Protein AF-A0A171AI27-F1 (afdb_monomer_lite)

Structure (mmCIF, N/CA/C/O backbone):
data_AF-A0A171AI27-F1
#
_entry.id   AF-A0A171AI27-F1
#
loop_
_atom_site.group_PDB
_atom_site.id
_atom_site.type_symbol
_atom_site.label_atom_id
_atom_site.label_alt_id
_atom_site.label_comp_id
_atom_site.label_asym_id
_atom_site.label_entity_id
_atom_site.label_seq_id
_atom_site.pdbx_PDB_ins_code
_atom_site.Cartn_x
_atom_site.Cartn_y
_atom_site.Cartn_z
_atom_site.occupancy
_atom_site.B_iso_or_equiv
_atom_site.auth_seq_id
_atom_site.auth_comp_id
_atom_site.auth_asym_id
_atom_site.auth_atom_id
_atom_site.pdbx_PDB_model_num
ATOM 1 N N . MET A 1 1 ? -20.631 -0.401 -4.591 1.00 35.47 1 MET A N 1
ATOM 2 C CA . MET A 1 1 ? -20.765 0.915 -3.920 1.00 35.47 1 MET A CA 1
ATOM 3 C C . MET A 1 1 ? -19.434 1.637 -4.064 1.00 35.47 1 MET A C 1
ATOM 5 O O . MET A 1 1 ? -18.429 0.940 -3.999 1.00 35.47 1 MET A O 1
ATOM 9 N N . PRO A 1 2 ? -19.374 2.953 -4.326 1.00 39.50 2 PRO A N 1
ATOM 10 C CA . PRO A 1 2 ? -18.087 3.627 -4.457 1.00 39.50 2 PRO A CA 1
ATOM 11 C C . PRO A 1 2 ? -17.378 3.661 -3.096 1.00 39.50 2 PRO A C 1
ATOM 13 O O . PRO A 1 2 ? -17.982 4.031 -2.088 1.00 39.50 2 PRO A O 1
ATOM 16 N N . ASN A 1 3 ? -16.106 3.257 -3.080 1.00 46.19 3 ASN A N 1
ATOM 17 C CA . ASN A 1 3 ? -15.201 3.348 -1.935 1.00 46.19 3 ASN A CA 1
ATOM 18 C C . ASN A 1 3 ? -14.875 4.829 -1.642 1.00 46.19 3 ASN A C 1
ATOM 20 O O . ASN A 1 3 ? -13.774 5.298 -1.900 1.00 46.19 3 ASN A O 1
ATOM 24 N N . ASN A 1 4 ? -15.841 5.584 -1.108 1.00 48.69 4 ASN A N 1
ATOM 25 C CA . ASN A 1 4 ? -15.688 6.988 -0.688 1.00 48.69 4 ASN A CA 1
ATOM 26 C C . ASN A 1 4 ? -15.002 7.118 0.689 1.00 48.69 4 ASN A C 1
ATOM 28 O O . ASN A 1 4 ? -15.340 7.996 1.484 1.00 48.69 4 ASN A O 1
ATOM 32 N N . ILE A 1 5 ? -14.073 6.219 1.016 1.00 65.62 5 ILE A N 1
ATOM 33 C CA . ILE A 1 5 ? -13.316 6.256 2.271 1.00 65.62 5 ILE A CA 1
ATOM 34 C C . ILE A 1 5 ? -11.889 6.669 1.930 1.00 65.62 5 ILE A C 1
ATOM 36 O O . ILE A 1 5 ? -11.258 6.094 1.049 1.00 65.62 5 ILE A O 1
ATOM 40 N N . ASN A 1 6 ? -11.396 7.699 2.614 1.00 84.19 6 ASN A N 1
ATOM 41 C CA . ASN A 1 6 ? -10.082 8.269 2.359 1.00 84.19 6 ASN A CA 1
ATOM 42 C C . ASN A 1 6 ? -8.970 7.258 2.698 1.00 84.19 6 ASN A C 1
ATOM 44 O O . ASN A 1 6 ? -8.754 6.971 3.874 1.00 84.19 6 ASN A O 1
ATOM 48 N N . ILE A 1 7 ? -8.263 6.722 1.697 1.00 91.69 7 ILE A N 1
ATOM 49 C CA . ILE A 1 7 ? -7.140 5.788 1.906 1.00 91.69 7 ILE A CA 1
ATOM 50 C C . ILE A 1 7 ? -5.904 6.477 2.501 1.00 91.69 7 ILE A C 1
ATOM 52 O O . ILE A 1 7 ? -5.073 5.801 3.101 1.00 91.69 7 ILE A O 1
ATOM 56 N N . VAL A 1 8 ? -5.806 7.809 2.387 1.00 92.75 8 VAL A N 1
ATOM 57 C CA . VAL A 1 8 ? -4.672 8.611 2.871 1.00 92.75 8 VAL A CA 1
ATOM 58 C C . VAL A 1 8 ? -4.405 8.329 4.341 1.00 92.75 8 VAL A C 1
ATOM 60 O O . VAL A 1 8 ? -5.332 8.271 5.156 1.00 92.75 8 VAL A O 1
ATOM 63 N N . GLY A 1 9 ? -3.126 8.207 4.678 1.00 94.00 9 GLY A N 1
ATOM 64 C CA . GLY A 1 9 ? -2.648 7.943 6.024 1.00 94.00 9 GLY A CA 1
ATOM 65 C C . GLY A 1 9 ? -1.711 6.747 6.071 1.00 94.00 9 GLY A C 1
ATOM 66 O O . GLY A 1 9 ? -1.353 6.150 5.053 1.00 94.00 9 GLY A O 1
ATOM 67 N N . ARG A 1 10 ? -1.303 6.411 7.292 1.00 96.19 10 ARG A N 1
ATOM 68 C CA . ARG A 1 10 ? -0.394 5.304 7.561 1.00 96.19 10 ARG A CA 1
ATOM 69 C C . ARG A 1 10 ? -1.174 4.054 7.952 1.00 96.19 10 ARG A C 1
ATOM 71 O O . ARG A 1 10 ? -2.120 4.119 8.734 1.00 96.19 10 ARG A O 1
ATOM 78 N N . TRP A 1 11 ? -0.739 2.922 7.427 1.00 97.19 11 TRP A N 1
ATOM 79 C CA . TRP A 1 11 ? -1.339 1.609 7.592 1.00 97.19 11 TRP A CA 1
ATOM 80 C C . TRP A 1 11 ? -0.253 0.604 7.951 1.00 97.19 11 TRP A C 1
ATOM 82 O O . TRP A 1 11 ? 0.792 0.566 7.304 1.00 97.19 11 TRP A O 1
ATOM 92 N N . ILE A 1 12 ? -0.489 -0.201 8.981 1.00 97.19 12 ILE A N 1
ATOM 93 C CA . ILE A 1 12 ? 0.485 -1.160 9.512 1.00 97.19 12 ILE A CA 1
ATOM 94 C C . ILE A 1 12 ? -0.107 -2.559 9.400 1.00 97.19 12 ILE A C 1
ATOM 96 O O . ILE A 1 12 ? -1.233 -2.791 9.847 1.00 97.19 12 ILE A O 1
ATOM 100 N N . ALA A 1 13 ? 0.628 -3.481 8.784 1.00 97.06 13 ALA A N 1
ATOM 101 C CA . ALA A 1 13 ? 0.186 -4.857 8.641 1.00 97.06 13 ALA A CA 1
ATOM 102 C C . ALA A 1 13 ? 0.060 -5.530 10.013 1.00 97.06 13 ALA A C 1
ATOM 104 O O . ALA A 1 13 ? 0.877 -5.325 10.908 1.00 97.06 13 ALA A O 1
ATOM 105 N N . ARG A 1 14 ? -0.981 -6.346 10.177 1.00 95.12 14 ARG A N 1
ATOM 106 C CA . ARG A 1 14 ? -1.298 -6.987 11.463 1.00 95.12 14 ARG A CA 1
ATOM 107 C C . ARG A 1 14 ? -0.328 -8.099 11.844 1.00 95.12 14 ARG A C 1
ATOM 109 O O . ARG A 1 14 ? -0.020 -8.263 13.018 1.00 95.12 14 ARG A O 1
ATOM 116 N N . ASP A 1 15 ? 0.138 -8.840 10.843 1.00 92.19 15 ASP A N 1
ATOM 117 C CA . ASP A 1 15 ? 0.809 -10.128 11.046 1.00 92.19 15 ASP A CA 1
ATOM 118 C C . ASP A 1 15 ? 2.273 -10.112 10.576 1.00 92.19 15 ASP A C 1
ATOM 120 O O . ASP A 1 15 ? 2.931 -11.151 10.528 1.00 92.19 15 ASP A O 1
ATOM 124 N N . MET A 1 16 ? 2.789 -8.949 10.163 1.00 91.94 16 MET A N 1
ATOM 125 C CA . MET A 1 16 ? 4.166 -8.793 9.693 1.00 91.94 16 MET A CA 1
ATOM 126 C C . MET A 1 16 ? 4.640 -7.342 9.784 1.00 91.94 16 MET A C 1
ATOM 128 O O . MET A 1 16 ? 3.835 -6.414 9.799 1.00 91.94 16 MET A O 1
ATOM 132 N N . ALA A 1 17 ? 5.959 -7.149 9.777 1.00 93.00 17 ALA A N 1
ATOM 133 C CA . ALA A 1 17 ? 6.565 -5.835 9.608 1.00 93.00 17 ALA A CA 1
ATOM 134 C C . ALA A 1 17 ? 6.390 -5.365 8.154 1.00 93.00 17 ALA A C 1
ATOM 136 O O . ALA A 1 17 ? 7.242 -5.618 7.307 1.00 93.00 17 ALA A O 1
ATOM 137 N N . ASP A 1 18 ? 5.258 -4.727 7.871 1.00 96.12 18 ASP A N 1
ATOM 138 C CA . ASP A 1 18 ? 4.932 -4.111 6.584 1.00 96.12 18 ASP A CA 1
ATOM 139 C C . ASP A 1 18 ? 4.093 -2.854 6.847 1.00 96.12 18 ASP A C 1
ATOM 141 O O . ASP A 1 18 ? 3.164 -2.865 7.658 1.00 96.12 18 ASP A O 1
ATOM 145 N N . THR A 1 19 ? 4.475 -1.734 6.246 1.00 97.12 19 THR A N 1
ATOM 146 C CA . THR A 1 19 ? 3.827 -0.434 6.431 1.00 97.12 19 THR A CA 1
ATOM 147 C C . THR A 1 19 ? 3.592 0.219 5.082 1.00 97.12 19 THR A C 1
ATOM 149 O O . THR A 1 19 ? 4.507 0.302 4.263 1.00 97.12 19 THR A O 1
ATOM 152 N N . LEU A 1 20 ? 2.387 0.757 4.906 1.00 97.19 20 LEU A N 1
ATOM 153 C CA . LEU A 1 20 ? 2.018 1.611 3.785 1.00 97.19 20 LEU A CA 1
ATOM 154 C C . LEU A 1 20 ? 1.678 3.009 4.285 1.00 97.19 20 LEU A C 1
ATOM 156 O O . LEU A 1 20 ? 0.925 3.162 5.245 1.00 97.19 20 LEU A O 1
ATOM 160 N N . THR A 1 21 ? 2.210 4.035 3.632 1.00 96.56 21 THR A N 1
ATOM 161 C CA . THR A 1 21 ? 1.866 5.432 3.919 1.00 96.56 21 THR A CA 1
ATOM 162 C C . THR A 1 21 ? 1.389 6.098 2.641 1.00 96.56 21 THR A C 1
ATOM 164 O O . THR A 1 21 ? 2.193 6.381 1.759 1.00 96.56 21 THR A O 1
ATOM 167 N N . PHE A 1 22 ? 0.079 6.319 2.539 1.00 95.00 22 PHE 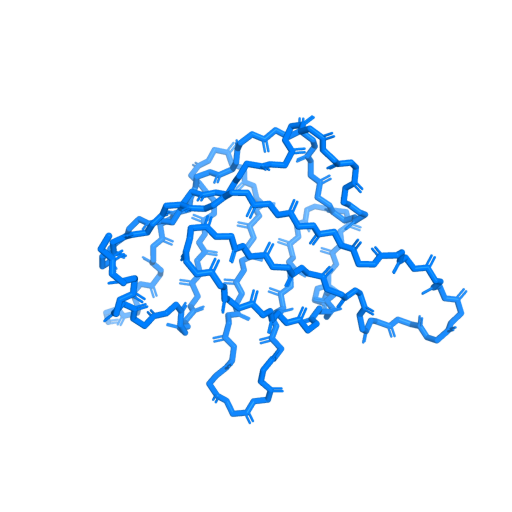A N 1
ATOM 168 C CA . PHE A 1 22 ? -0.547 6.994 1.404 1.00 95.00 22 PHE A CA 1
ATOM 169 C C . PHE A 1 22 ? -0.516 8.503 1.629 1.00 95.00 22 PHE A C 1
ATOM 171 O O . PHE A 1 22 ? -1.086 8.993 2.610 1.00 95.00 22 PHE A O 1
ATOM 178 N N . ASP A 1 23 ? 0.125 9.222 0.714 1.00 90.75 23 ASP A N 1
ATOM 179 C CA . ASP A 1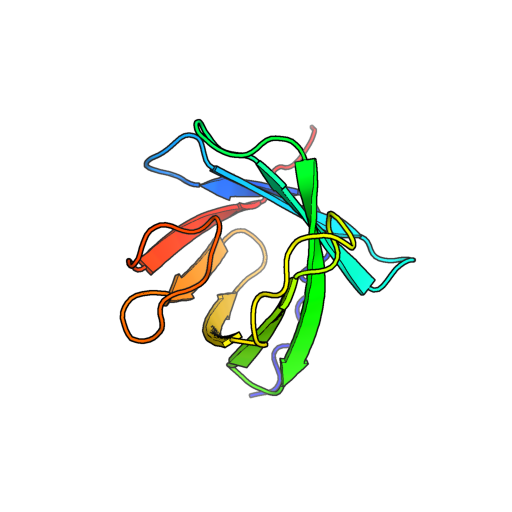 23 ? 0.232 10.678 0.726 1.00 90.75 23 ASP A CA 1
ATOM 180 C C . ASP A 1 23 ? -0.956 11.311 -0.026 1.00 90.75 23 ASP A C 1
ATOM 182 O O . ASP A 1 23 ? -1.330 10.881 -1.124 1.00 90.75 23 ASP A O 1
ATOM 186 N N . SER A 1 24 ? -1.573 12.330 0.582 1.00 81.38 24 SER A N 1
ATOM 187 C CA . SER A 1 24 ? -2.693 13.081 -0.002 1.00 81.38 24 SER A CA 1
ATOM 188 C C . SER A 1 24 ? -2.292 14.028 -1.124 1.00 81.38 24 SER A C 1
ATOM 190 O O . SER A 1 24 ? -3.146 14.407 -1.920 1.00 81.38 24 SER A O 1
ATOM 192 N N . ASN A 1 25 ? -1.036 14.462 -1.160 1.00 84.50 25 ASN A N 1
ATOM 193 C CA . ASN A 1 25 ? -0.594 15.577 -1.992 1.00 84.50 25 ASN A CA 1
ATOM 194 C C . ASN A 1 25 ? 0.084 15.105 -3.278 1.00 84.50 25 ASN A C 1
ATOM 196 O O . ASN A 1 25 ? 0.051 15.809 -4.283 1.00 84.50 25 ASN A O 1
ATOM 200 N N . THR A 1 26 ? 0.708 13.928 -3.243 1.00 87.12 26 THR A N 1
ATOM 201 C CA . THR A 1 26 ? 1.598 13.456 -4.314 1.00 87.12 26 THR A CA 1
ATOM 202 C C . THR A 1 26 ? 1.015 12.303 -5.128 1.00 87.12 26 THR A C 1
ATOM 204 O O . THR A 1 26 ? 1.513 12.017 -6.213 1.00 87.12 26 THR A O 1
ATOM 207 N N . GLY A 1 27 ? -0.029 11.624 -4.633 1.00 88.88 27 GLY A N 1
ATOM 208 C CA . GLY A 1 27 ? -0.518 10.384 -5.251 1.00 88.88 27 GLY A CA 1
ATOM 209 C C . GLY A 1 27 ? 0.472 9.218 -5.124 1.00 88.88 27 GLY A C 1
ATOM 210 O O . GLY A 1 27 ? 0.373 8.234 -5.859 1.00 88.88 27 GLY A O 1
ATOM 211 N N . VAL A 1 28 ? 1.426 9.333 -4.193 1.00 93.75 28 VAL A N 1
ATOM 212 C CA . VAL A 1 28 ? 2.428 8.313 -3.882 1.00 93.75 28 VAL A CA 1
ATOM 213 C C . VAL A 1 28 ? 2.013 7.538 -2.633 1.00 93.75 28 VAL A C 1
ATOM 215 O O . VAL A 1 28 ? 1.443 8.084 -1.684 1.00 93.75 28 VAL A O 1
ATOM 218 N N . VAL A 1 29 ? 2.305 6.243 -2.633 1.00 95.38 29 VAL A N 1
ATOM 219 C CA . VAL A 1 29 ? 2.319 5.396 -1.448 1.00 95.38 29 VAL A CA 1
ATOM 220 C C . VAL A 1 29 ? 3.750 4.945 -1.182 1.00 95.38 29 VAL A C 1
ATOM 222 O O . VAL A 1 29 ? 4.428 4.409 -2.059 1.00 95.38 29 VAL A O 1
ATOM 225 N N . TYR A 1 30 ? 4.198 5.177 0.046 1.00 95.38 30 TYR A N 1
ATOM 226 C CA . TYR A 1 30 ? 5.483 4.702 0.539 1.00 95.38 30 TYR A CA 1
ATOM 227 C C . TYR A 1 30 ? 5.303 3.332 1.174 1.00 95.38 30 TYR A C 1
ATOM 229 O O . TYR A 1 30 ? 4.428 3.151 2.028 1.00 95.38 30 TYR A O 1
ATOM 237 N N . HIS A 1 31 ? 6.146 2.384 0.788 1.00 95.50 31 HIS A N 1
ATOM 238 C CA . HIS A 1 31 ? 6.147 1.022 1.297 1.00 95.50 31 HIS A CA 1
ATOM 239 C C . HIS A 1 31 ? 7.432 0.729 2.059 1.00 95.50 31 HIS A C 1
ATOM 241 O O . HIS A 1 31 ? 8.530 1.124 1.669 1.00 95.50 31 HIS A O 1
ATOM 247 N N . SER A 1 32 ? 7.303 0.059 3.196 1.00 94.81 32 SER A N 1
ATOM 248 C CA . SER A 1 32 ? 8.445 -0.401 3.982 1.00 94.81 32 SER A CA 1
ATOM 249 C C . SER A 1 32 ? 8.141 -1.746 4.613 1.00 94.81 32 SER A C 1
ATOM 251 O O . SER A 1 32 ? 7.098 -1.913 5.245 1.00 94.81 32 SER A O 1
ATOM 253 N N . ASN A 1 33 ? 9.074 -2.681 4.492 1.00 92.31 33 ASN A N 1
ATOM 254 C CA . ASN A 1 33 ? 9.060 -3.962 5.186 1.00 92.31 33 ASN A CA 1
ATOM 255 C C . ASN A 1 33 ? 10.499 -4.382 5.544 1.00 92.31 33 ASN A C 1
ATOM 257 O O . ASN A 1 33 ? 11.407 -3.553 5.578 1.00 92.31 33 ASN A O 1
ATOM 261 N N . ALA A 1 34 ? 10.714 -5.658 5.865 1.00 87.81 34 ALA A N 1
ATOM 262 C CA . ALA A 1 34 ? 12.036 -6.168 6.233 1.00 87.81 34 ALA A CA 1
ATOM 263 C C . ALA A 1 34 ? 13.062 -6.168 5.079 1.00 87.81 34 ALA A C 1
ATOM 265 O O . ALA A 1 34 ? 14.259 -6.226 5.342 1.00 87.81 34 ALA A O 1
ATOM 266 N N . SER A 1 35 ? 12.611 -6.143 3.823 1.00 84.12 35 SER A N 1
ATOM 267 C CA . SER A 1 35 ? 13.460 -6.242 2.627 1.00 84.12 35 SER A CA 1
ATOM 268 C C . SER A 1 35 ? 13.529 -4.947 1.826 1.00 84.12 35 SER A C 1
ATOM 270 O O . SER A 1 35 ? 14.495 -4.746 1.097 1.00 84.12 35 SER A O 1
ATOM 272 N N . VAL A 1 36 ? 12.522 -4.083 1.952 1.00 83.69 36 VAL A N 1
ATOM 273 C CA . VAL A 1 36 ? 12.466 -2.789 1.272 1.00 83.69 36 VAL A CA 1
ATOM 274 C C . VAL A 1 36 ? 12.260 -1.653 2.264 1.00 83.69 36 VAL A C 1
ATOM 276 O O . VAL A 1 36 ? 11.499 -1.772 3.229 1.00 83.69 36 VAL A O 1
ATOM 279 N N . HIS A 1 37 ? 12.936 -0.533 2.031 1.00 86.62 37 HIS A N 1
ATOM 280 C CA . HIS A 1 37 ? 12.903 0.621 2.922 1.00 86.62 37 HIS A CA 1
ATOM 281 C C . HIS A 1 37 ? 12.498 1.868 2.149 1.00 86.62 37 HIS A C 1
ATOM 283 O O . HIS A 1 37 ? 13.262 2.381 1.340 1.00 86.62 37 HIS A O 1
ATOM 289 N N . ASN A 1 38 ? 11.307 2.373 2.464 1.00 88.31 38 ASN A N 1
ATOM 290 C CA . ASN A 1 38 ? 10.754 3.605 1.912 1.00 88.31 38 ASN A CA 1
ATOM 291 C C . ASN A 1 38 ? 10.663 3.632 0.373 1.00 88.31 38 ASN A C 1
ATOM 293 O O . ASN A 1 38 ? 10.882 4.672 -0.250 1.00 88.31 38 ASN A O 1
ATOM 297 N N . GLU A 1 39 ? 10.326 2.491 -0.229 1.00 91.94 39 GLU A N 1
ATOM 298 C CA . GLU A 1 39 ? 10.093 2.386 -1.669 1.00 91.94 39 GLU A CA 1
ATOM 299 C C . GLU A 1 39 ? 8.827 3.140 -2.064 1.00 91.94 39 GLU A C 1
ATOM 301 O O . GLU A 1 39 ? 7.845 3.171 -1.317 1.00 91.94 39 GLU A O 1
ATOM 306 N N . GLN A 1 40 ? 8.846 3.743 -3.248 1.00 94.06 40 GLN A N 1
ATOM 307 C CA . GLN A 1 40 ? 7.773 4.608 -3.722 1.00 94.06 40 GLN A CA 1
ATOM 308 C C . GLN A 1 40 ? 6.973 3.924 -4.819 1.00 94.06 40 GLN A C 1
ATOM 310 O O . GLN A 1 40 ? 7.529 3.355 -5.758 1.00 94.06 40 GLN A O 1
ATOM 315 N N . TYR A 1 41 ? 5.653 4.040 -4.726 1.00 94.69 41 TYR A N 1
ATOM 316 C CA . TYR A 1 41 ? 4.735 3.623 -5.773 1.00 94.69 41 TYR A CA 1
ATOM 317 C C . TYR A 1 41 ? 3.739 4.745 -6.028 1.00 94.69 41 TYR A C 1
ATOM 319 O O . TYR A 1 41 ? 3.226 5.345 -5.087 1.00 94.69 41 TYR A O 1
ATOM 327 N N . GLN A 1 42 ? 3.399 5.004 -7.283 1.00 94.81 42 GLN A N 1
ATOM 328 C CA . GLN A 1 42 ? 2.163 5.720 -7.583 1.00 94.81 42 GLN A CA 1
ATOM 329 C C . GLN A 1 42 ? 0.985 4.767 -7.392 1.00 94.81 42 GLN A C 1
ATOM 331 O O . GLN A 1 42 ? 1.098 3.570 -7.679 1.00 94.81 42 GLN A O 1
ATOM 336 N N . TYR A 1 43 ? -0.153 5.292 -6.938 1.00 94.12 43 TYR A N 1
ATOM 337 C CA . TYR A 1 43 ? -1.368 4.496 -6.791 1.00 94.12 43 TYR A CA 1
ATOM 338 C C . TYR A 1 43 ? -2.556 5.094 -7.542 1.00 94.12 43 TYR A C 1
ATOM 340 O O . TYR A 1 43 ? -2.721 6.309 -7.643 1.00 94.12 43 TYR A O 1
ATOM 348 N N . GLN A 1 44 ? -3.417 4.218 -8.054 1.00 93.81 44 GLN A N 1
ATOM 349 C CA . GLN A 1 44 ? -4.696 4.595 -8.654 1.00 93.81 44 GLN A CA 1
ATOM 350 C C . 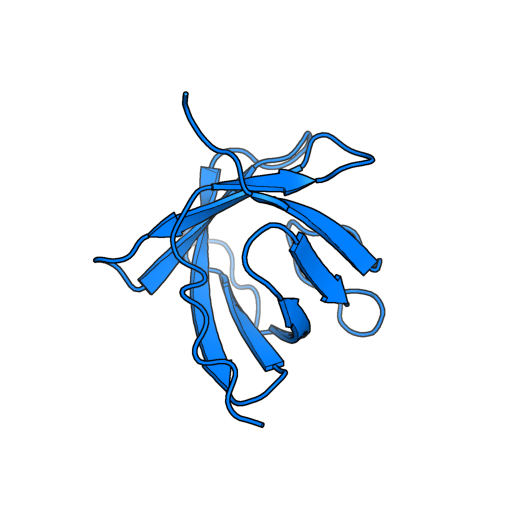GLN A 1 44 ? -5.802 3.711 -8.090 1.00 93.81 44 GLN A C 1
ATOM 352 O O . GLN A 1 44 ? -5.687 2.485 -8.096 1.00 93.81 44 GLN A O 1
ATOM 357 N N . LEU A 1 45 ? -6.884 4.332 -7.622 1.00 92.31 45 LEU A N 1
ATOM 358 C CA . LEU A 1 45 ? -8.059 3.629 -7.112 1.00 92.31 45 LEU A CA 1
ATOM 359 C C . LEU A 1 45 ? -9.168 3.631 -8.163 1.00 92.31 45 LEU A C 1
ATOM 361 O O . LEU A 1 45 ? -9.541 4.683 -8.684 1.00 92.31 45 LEU A O 1
ATOM 365 N N . LYS A 1 46 ? -9.732 2.456 -8.445 1.00 92.81 46 LYS A N 1
ATOM 366 C CA . LYS A 1 46 ? -10.879 2.299 -9.342 1.00 92.81 46 LYS A CA 1
ATOM 367 C C . LYS A 1 46 ? -11.804 1.209 -8.812 1.00 92.81 46 LYS A C 1
ATOM 369 O O . LYS A 1 46 ? -11.514 0.026 -8.938 1.00 92.81 46 LYS A O 1
ATOM 374 N N . GLY A 1 47 ? -12.941 1.612 -8.245 1.00 91.19 47 GLY A N 1
ATOM 375 C CA . GLY A 1 47 ? -13.889 0.672 -7.645 1.00 91.19 47 GLY A CA 1
ATOM 376 C C . GLY A 1 47 ? -13.275 -0.051 -6.445 1.00 91.19 47 GLY A C 1
ATOM 377 O O . GLY A 1 47 ?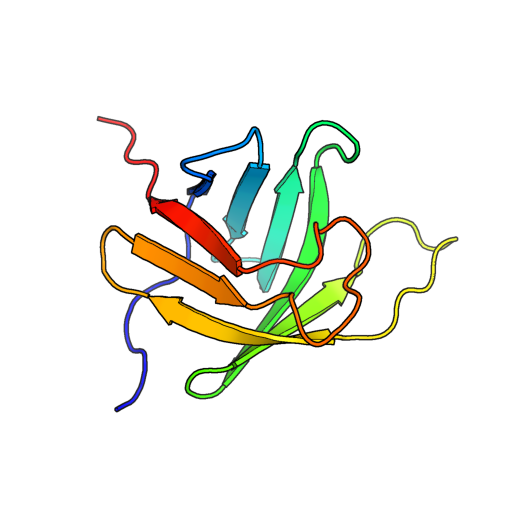 -12.892 0.591 -5.472 1.00 91.1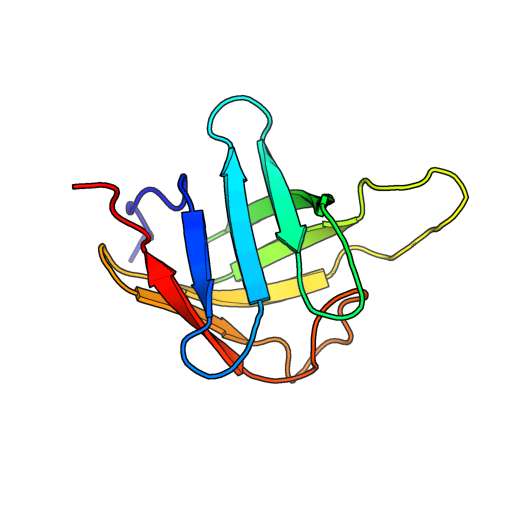9 47 GLY A O 1
ATOM 378 N N . ASP A 1 48 ? -13.193 -1.374 -6.531 1.00 94.06 48 ASP A N 1
ATOM 379 C CA . ASP A 1 48 ? -12.569 -2.284 -5.563 1.00 94.06 48 ASP A CA 1
ATOM 380 C C . ASP A 1 48 ? -11.128 -2.658 -5.938 1.00 94.06 48 ASP A C 1
ATOM 382 O O . ASP A 1 48 ? -10.562 -3.591 -5.378 1.00 94.06 48 ASP A O 1
ATOM 386 N N . SER A 1 49 ? -10.529 -1.944 -6.892 1.00 94.81 49 SER A N 1
ATOM 387 C CA . SER A 1 49 ? -9.185 -2.219 -7.384 1.00 94.81 49 SER A CA 1
ATOM 388 C C . SER A 1 49 ? -8.221 -1.075 -7.076 1.00 94.81 49 SER A C 1
ATOM 390 O O . SER A 1 49 ? -8.543 0.101 -7.278 1.00 94.81 49 SER A O 1
ATOM 392 N N . ILE A 1 50 ? -7.020 -1.429 -6.626 1.00 95.81 50 ILE A N 1
ATOM 393 C CA . ILE A 1 50 ? -5.871 -0.538 -6.476 1.00 95.81 50 ILE A CA 1
ATOM 394 C C . ILE A 1 50 ? -4.799 -0.959 -7.475 1.00 95.81 50 ILE A C 1
ATOM 396 O O . ILE A 1 50 ? -4.409 -2.122 -7.531 1.00 95.81 50 ILE A O 1
ATOM 400 N N . THR A 1 51 ? -4.331 -0.015 -8.283 1.00 96.69 51 THR A N 1
ATOM 401 C CA . THR A 1 51 ? -3.170 -0.217 -9.153 1.00 96.69 51 THR A CA 1
ATOM 402 C C . THR A 1 51 ? -1.957 0.427 -8.510 1.00 96.69 51 THR A C 1
ATOM 404 O O . THR A 1 51 ? -2.043 1.587 -8.114 1.00 96.69 51 THR A O 1
ATOM 407 N N . LEU A 1 52 ? -0.858 -0.317 -8.416 1.00 96.25 52 LEU A N 1
ATOM 408 C CA . LEU A 1 52 ? 0.438 0.150 -7.936 1.00 96.25 52 LEU A CA 1
ATOM 409 C C . LEU A 1 52 ? 1.418 0.187 -9.104 1.00 96.25 52 LEU A C 1
ATOM 411 O O . LEU A 1 52 ? 1.540 -0.780 -9.858 1.00 96.25 52 LEU A O 1
ATOM 415 N N . ILE A 1 53 ? 2.106 1.312 -9.243 1.00 94.94 53 ILE A N 1
ATOM 416 C CA . ILE A 1 53 ? 3.116 1.545 -10.272 1.00 94.94 53 ILE A CA 1
ATOM 417 C C . ILE A 1 53 ? 4.400 1.878 -9.534 1.00 94.94 53 ILE A C 1
ATOM 419 O O . ILE A 1 53 ? 4.441 2.884 -8.828 1.00 94.94 53 ILE A O 1
ATOM 423 N N . TYR A 1 54 ? 5.422 1.034 -9.661 1.00 92.94 54 TYR A N 1
ATOM 424 C CA . TYR A 1 54 ? 6.707 1.302 -9.026 1.00 92.94 54 TYR A CA 1
ATOM 425 C C . TYR A 1 54 ? 7.271 2.633 -9.533 1.00 92.94 54 TYR A C 1
ATOM 427 O O . TYR A 1 54 ? 7.323 2.877 -10.737 1.00 92.94 54 TYR A O 1
ATOM 435 N N . ALA A 1 55 ? 7.645 3.498 -8.595 1.00 89.31 55 ALA A N 1
ATOM 436 C CA . ALA A 1 55 ? 8.160 4.842 -8.836 1.00 89.31 55 ALA A CA 1
ATOM 437 C C . ALA A 1 55 ? 9.462 5.086 -8.050 1.00 89.31 55 ALA A C 1
ATOM 439 O O . ALA A 1 55 ? 9.777 6.224 -7.712 1.00 89.31 55 ALA A O 1
ATOM 440 N N . GLY A 1 56 ? 10.172 4.008 -7.698 1.00 80.69 56 GLY A N 1
ATOM 441 C CA . GLY A 1 56 ? 11.472 4.073 -7.040 1.00 80.69 56 GLY A CA 1
ATOM 442 C C . GLY A 1 56 ? 12.608 4.307 -8.038 1.00 80.69 56 GLY A C 1
ATOM 443 O O . GLY A 1 56 ? 12.525 5.201 -8.876 1.00 80.69 56 GLY A O 1
ATOM 444 N N . SER A 1 57 ? 13.694 3.540 -7.927 1.00 77.81 57 SER A N 1
ATOM 445 C CA . SER A 1 57 ? 14.913 3.776 -8.718 1.00 77.81 57 SER A CA 1
ATOM 446 C C . SER A 1 57 ? 14.670 3.697 -10.231 1.00 77.81 57 SER A C 1
ATOM 448 O O . SER A 1 57 ? 14.063 2.739 -10.710 1.00 77.81 57 SER A O 1
ATOM 450 N N . GLU A 1 58 ? 15.219 4.657 -10.985 1.00 68.94 58 GLU A N 1
ATOM 451 C CA . GLU A 1 58 ? 15.146 4.697 -12.456 1.00 68.94 58 GLU A CA 1
ATOM 452 C C . GLU A 1 58 ? 15.801 3.471 -13.122 1.00 68.94 58 GLU A C 1
ATOM 454 O O . GLU A 1 58 ? 15.427 3.097 -14.233 1.00 68.94 58 GLU A O 1
ATOM 459 N N . ASP A 1 59 ? 16.719 2.794 -12.423 1.00 73.94 59 ASP A N 1
ATOM 460 C CA . ASP A 1 59 ? 17.408 1.591 -12.911 1.00 73.94 59 ASP A CA 1
ATOM 461 C C . ASP A 1 59 ? 16.572 0.302 -12.777 1.00 73.94 59 ASP A C 1
ATOM 463 O O . ASP A 1 59 ? 17.023 -0.779 -13.169 1.00 73.94 59 ASP A O 1
ATOM 467 N N . TYR A 1 60 ? 15.361 0.380 -12.212 1.00 78.62 60 TYR A N 1
ATOM 468 C CA . TYR A 1 60 ? 14.497 -0.776 -11.982 1.00 78.62 60 TYR A CA 1
ATOM 469 C C . TYR A 1 60 ? 13.101 -0.568 -12.570 1.00 78.62 60 TYR A C 1
ATOM 471 O O . TYR A 1 60 ? 12.283 0.200 -12.066 1.00 78.62 60 TYR A O 1
ATOM 479 N N . TYR A 1 61 ? 12.802 -1.317 -13.632 1.00 80.69 61 TYR A N 1
ATOM 480 C CA . TYR A 1 61 ? 11.467 -1.354 -14.213 1.00 80.69 61 TYR A CA 1
ATOM 481 C C . TYR A 1 61 ? 10.640 -2.484 -13.593 1.00 80.69 61 TYR A C 1
ATOM 483 O O . TYR A 1 61 ? 10.961 -3.660 -13.768 1.00 80.69 61 TYR A O 1
ATOM 491 N N . SER A 1 62 ? 9.534 -2.126 -12.940 1.00 87.00 62 SER A N 1
ATOM 492 C CA . SER A 1 62 ? 8.489 -3.066 -12.530 1.00 87.00 62 SER A CA 1
ATOM 493 C C . SER A 1 62 ? 7.165 -2.658 -13.186 1.00 87.00 62 SER A C 1
ATOM 495 O O . SER A 1 62 ? 6.764 -1.493 -13.073 1.00 87.00 62 SER A O 1
ATOM 497 N N . PRO A 1 63 ? 6.490 -3.563 -13.919 1.00 91.06 63 PRO A N 1
ATOM 498 C CA . PRO A 1 63 ? 5.238 -3.237 -14.584 1.00 91.06 63 PRO A CA 1
ATOM 499 C C . PRO A 1 63 ? 4.141 -2.900 -13.557 1.00 91.06 63 PRO A C 1
ATOM 501 O O . PRO A 1 63 ? 4.122 -3.475 -12.467 1.00 91.06 63 PRO A O 1
ATOM 504 N N . PRO A 1 64 ? 3.181 -2.020 -13.902 1.00 95.44 64 PRO A N 1
ATOM 505 C CA . PRO A 1 64 ? 2.006 -1.778 -13.075 1.00 95.44 64 PRO A CA 1
ATOM 506 C C . PRO A 1 64 ? 1.281 -3.073 -12.709 1.00 95.44 64 PRO A C 1
ATOM 508 O O . PRO A 1 64 ? 1.064 -3.935 -13.563 1.00 95.44 64 PRO A O 1
ATOM 511 N N . THR A 1 65 ? 0.841 -3.181 -11.460 1.00 97.25 65 THR A N 1
ATOM 512 C CA . THR A 1 65 ? 0.044 -4.321 -10.991 1.00 97.25 65 THR A CA 1
ATOM 513 C C . THR A 1 65 ? -1.254 -3.842 -10.363 1.00 97.25 65 THR A C 1
ATOM 515 O O . THR A 1 65 ? -1.281 -2.826 -9.672 1.00 97.25 65 THR A O 1
ATOM 518 N N . THR A 1 66 ? -2.344 -4.567 -10.610 1.00 97.38 66 THR A N 1
ATOM 519 C CA . THR A 1 66 ? -3.676 -4.240 -10.091 1.00 97.38 66 THR A CA 1
ATOM 520 C C . THR A 1 66 ? -4.135 -5.333 -9.139 1.00 97.38 66 THR A C 1
ATOM 522 O O . THR A 1 66 ? -4.064 -6.519 -9.467 1.00 97.38 66 THR A O 1
ATOM 525 N N . HIS A 1 67 ? -4.630 -4.916 -7.977 1.00 97.50 67 HIS A N 1
ATOM 526 C CA . HIS A 1 67 ? -5.016 -5.781 -6.868 1.00 97.50 67 HIS A CA 1
ATOM 527 C C . HIS A 1 67 ? -6.412 -5.422 -6.391 1.00 97.50 67 HIS A C 1
ATOM 529 O O . HIS A 1 67 ? -6.785 -4.248 -6.373 1.00 97.50 67 HIS A O 1
ATOM 535 N N . LEU A 1 68 ? -7.172 -6.427 -5.965 1.00 97.38 68 LEU A N 1
ATOM 536 C CA . LEU A 1 68 ? -8.420 -6.175 -5.259 1.00 97.38 68 LEU A CA 1
ATOM 537 C C . LEU A 1 68 ? -8.103 -5.645 -3.864 1.00 97.38 68 LEU A C 1
ATOM 539 O O . LEU A 1 68 ? -7.182 -6.128 -3.199 1.00 97.38 68 LEU A O 1
ATOM 543 N N . TYR A 1 69 ? -8.881 -4.672 -3.412 1.00 95.94 69 TYR A N 1
ATOM 544 C CA . TYR A 1 69 ? -8.788 -4.162 -2.059 1.00 95.94 69 TYR A CA 1
ATOM 545 C C . TYR A 1 69 ? -10.164 -3.957 -1.435 1.00 95.94 69 TYR A C 1
ATOM 547 O O . TYR A 1 69 ? -11.159 -3.640 -2.088 1.00 95.94 69 TYR A O 1
ATOM 555 N N . TYR A 1 70 ? -10.194 -4.105 -0.119 1.00 94.81 70 TYR A N 1
ATOM 556 C CA . TYR A 1 70 ? -11.318 -3.738 0.723 1.00 94.81 70 TYR A CA 1
ATOM 557 C C . TYR A 1 70 ? -10.822 -2.767 1.783 1.00 94.81 70 TYR A C 1
ATOM 559 O O . TYR A 1 70 ? -9.767 -2.983 2.381 1.00 94.81 70 TYR A O 1
ATOM 567 N N . MET A 1 71 ? -11.585 -1.710 2.051 1.00 93.69 71 MET A N 1
ATOM 568 C CA . MET A 1 71 ? -11.249 -0.788 3.126 1.00 93.69 71 MET A CA 1
ATOM 569 C C . MET A 1 71 ? -12.472 -0.291 3.884 1.00 93.69 71 MET A C 1
ATOM 571 O O . MET A 1 71 ? -13.560 -0.123 3.333 1.00 93.69 71 MET A O 1
ATOM 575 N N . ASN A 1 72 ? -12.250 0.018 5.154 1.00 91.31 72 ASN A N 1
ATOM 576 C CA . ASN A 1 72 ? -13.123 0.851 5.962 1.00 91.31 72 ASN A CA 1
ATOM 577 C C . ASN A 1 72 ? -12.272 1.875 6.744 1.00 91.31 72 ASN A C 1
ATOM 579 O O . ASN A 1 72 ? -11.121 2.128 6.391 1.00 91.31 72 ASN A O 1
ATOM 583 N N . LYS A 1 73 ? -12.839 2.525 7.768 1.00 87.88 73 LYS A N 1
ATOM 584 C CA . LYS A 1 73 ? -12.131 3.569 8.532 1.00 87.88 73 LYS A CA 1
ATOM 585 C C . LYS A 1 73 ? -10.862 3.062 9.227 1.00 87.88 73 LYS A C 1
ATOM 587 O O . LYS A 1 73 ? -9.914 3.826 9.364 1.00 87.88 73 LYS A O 1
ATOM 592 N N . GLU A 1 74 ? -10.844 1.803 9.649 1.00 91.88 74 GLU A N 1
ATOM 593 C CA . GLU A 1 74 ? -9.783 1.233 10.491 1.00 91.88 74 GLU A CA 1
ATOM 594 C C . GLU A 1 74 ? -9.000 0.121 9.794 1.00 91.88 74 GLU A C 1
ATOM 596 O O . GLU A 1 74 ? -7.848 -0.123 10.141 1.00 91.88 74 GLU A O 1
ATOM 601 N N . TYR A 1 75 ? -9.604 -0.530 8.800 1.00 94.75 75 TYR A N 1
ATOM 602 C CA . TYR A 1 75 ? -9.063 -1.715 8.148 1.00 94.75 75 TYR A CA 1
ATOM 603 C C . TYR A 1 75 ? -8.829 -1.471 6.660 1.00 94.75 75 TYR A C 1
ATOM 605 O O . TYR A 1 75 ? -9.677 -0.896 5.977 1.00 94.75 75 TYR A O 1
ATOM 613 N N . LEU A 1 76 ? -7.704 -1.974 6.161 1.00 96.62 76 LEU A N 1
ATOM 614 C CA . LEU A 1 76 ? -7.372 -2.065 4.741 1.00 96.62 76 LEU A CA 1
ATOM 615 C C . LEU A 1 76 ? -6.885 -3.486 4.459 1.00 96.62 76 LEU A C 1
ATOM 617 O O . LEU A 1 76 ? -6.020 -3.997 5.161 1.00 96.62 76 LEU A O 1
ATOM 621 N N . SER A 1 77 ? -7.434 -4.134 3.444 1.00 97.44 77 SER A N 1
ATOM 622 C CA . SER A 1 77 ? -7.004 -5.448 2.971 1.00 97.44 77 SER A CA 1
ATOM 623 C C . SER A 1 77 ? -6.698 -5.345 1.486 1.00 97.44 77 SER A C 1
ATOM 625 O O . SER A 1 77 ? -7.519 -4.803 0.748 1.00 97.44 77 SER A O 1
ATOM 627 N N . ILE A 1 78 ? -5.531 -5.827 1.058 1.00 97.56 78 ILE A N 1
ATOM 628 C CA . ILE A 1 78 ? -5.118 -5.850 -0.352 1.00 97.56 78 ILE A CA 1
ATOM 629 C C . ILE A 1 78 ? -4.725 -7.284 -0.714 1.00 97.56 78 ILE A C 1
ATOM 631 O O . ILE A 1 78 ? -3.963 -7.926 0.018 1.00 97.56 78 ILE A O 1
ATOM 635 N N . ASP A 1 79 ? -5.261 -7.798 -1.821 1.00 97.94 79 ASP A N 1
ATOM 636 C CA . ASP A 1 79 ? -4.995 -9.153 -2.306 1.00 97.94 79 ASP A CA 1
ATOM 637 C C . ASP A 1 79 ? -3.894 -9.179 -3.372 1.00 97.94 79 ASP A C 1
ATOM 639 O O . ASP A 1 79 ? -4.156 -8.950 -4.552 1.00 97.94 79 ASP A O 1
ATOM 643 N N . PHE A 1 80 ? -2.674 -9.531 -2.955 1.00 96.69 80 PHE A N 1
ATOM 644 C CA . PHE A 1 80 ? -1.523 -9.712 -3.843 1.00 96.69 80 PHE A CA 1
ATOM 645 C C . PHE A 1 80 ? -1.338 -11.164 -4.318 1.00 96.69 80 PHE A C 1
ATOM 647 O O . PHE A 1 80 ? -0.308 -11.485 -4.904 1.00 96.69 80 PHE A O 1
ATOM 654 N N . LYS A 1 81 ? -2.265 -12.099 -4.052 1.00 96.50 81 LYS A N 1
ATOM 655 C CA . LYS A 1 81 ? -2.045 -13.536 -4.341 1.00 96.50 81 LYS A CA 1
ATOM 656 C C . LYS A 1 81 ? -1.909 -13.843 -5.830 1.00 96.50 81 LYS A C 1
ATOM 658 O O . LYS A 1 81 ? -1.165 -14.750 -6.203 1.00 96.50 81 LYS A O 1
ATOM 663 N N . ASN A 1 82 ? -2.662 -13.129 -6.663 1.00 91.69 82 ASN A N 1
ATOM 664 C CA . ASN A 1 82 ? -2.848 -13.487 -8.071 1.00 91.69 82 ASN A CA 1
ATOM 665 C C . ASN A 1 82 ? -1.829 -12.830 -9.007 1.00 91.69 82 ASN A C 1
ATOM 667 O O . ASN A 1 82 ? -1.650 -13.294 -10.130 1.00 91.69 82 ASN A O 1
ATOM 671 N N . THR A 1 83 ? -1.145 -11.783 -8.544 1.00 91.75 83 THR A N 1
ATOM 672 C CA . THR A 1 83 ? -0.213 -10.999 -9.354 1.00 91.75 83 THR A CA 1
ATOM 673 C C . THR A 1 83 ? 1.053 -10.755 -8.550 1.00 91.75 83 THR A C 1
ATOM 675 O O . THR A 1 83 ? 0.994 -10.203 -7.453 1.00 91.75 83 THR A O 1
ATOM 678 N N . LYS A 1 84 ? 2.213 -11.130 -9.099 1.00 91.75 84 LYS A N 1
ATOM 679 C CA . LYS A 1 84 ? 3.502 -10.788 -8.493 1.00 91.75 84 LYS A CA 1
ATOM 680 C C . LYS A 1 84 ? 3.670 -9.265 -8.516 1.00 91.75 84 LYS A C 1
ATOM 682 O O . LYS A 1 84 ? 3.769 -8.686 -9.591 1.00 91.75 84 LYS A O 1
ATOM 687 N N . CYS A 1 85 ? 3.705 -8.646 -7.341 1.00 92.69 85 CYS A N 1
ATOM 688 C CA . CYS A 1 85 ? 3.985 -7.226 -7.156 1.00 92.69 85 CYS A CA 1
ATOM 689 C C . CYS A 1 85 ? 5.339 -7.104 -6.462 1.00 92.69 85 CYS A C 1
ATOM 691 O O . CYS A 1 85 ? 5.486 -7.566 -5.329 1.00 92.69 85 CYS A O 1
ATOM 693 N N . ASP A 1 86 ? 6.335 -6.538 -7.144 1.00 89.81 86 ASP A N 1
ATOM 694 C CA . ASP A 1 86 ? 7.677 -6.415 -6.575 1.00 89.81 86 ASP A CA 1
ATOM 695 C C . ASP A 1 86 ? 7.637 -5.569 -5.294 1.00 89.81 86 ASP A C 1
ATOM 697 O O . ASP A 1 86 ? 6.816 -4.667 -5.159 1.00 89.81 86 ASP A O 1
ATOM 701 N N . GLY A 1 87 ? 8.457 -5.942 -4.310 1.00 89.50 87 GLY A N 1
ATOM 702 C CA . GLY A 1 87 ? 8.414 -5.391 -2.952 1.00 89.50 87 GLY A CA 1
ATOM 703 C C . GLY A 1 87 ? 7.381 -6.046 -2.026 1.00 89.50 87 GLY A C 1
ATOM 704 O O . GLY A 1 87 ? 7.606 -6.079 -0.816 1.00 89.50 87 GLY A O 1
ATOM 705 N N . PHE A 1 88 ? 6.310 -6.650 -2.552 1.00 93.31 88 PHE A N 1
ATOM 706 C CA . PHE A 1 88 ? 5.214 -7.218 -1.759 1.00 93.31 88 PHE A CA 1
ATOM 707 C C . PHE A 1 88 ? 5.262 -8.746 -1.670 1.00 93.31 88 PHE A C 1
ATOM 709 O O . PHE A 1 88 ? 5.629 -9.459 -2.603 1.00 93.31 88 PHE A O 1
ATOM 716 N N . SER A 1 89 ? 4.827 -9.280 -0.527 1.00 93.12 89 SER A N 1
ATOM 717 C CA . SER A 1 89 ? 4.584 -10.720 -0.392 1.00 93.12 89 SER A CA 1
ATOM 718 C C . SER A 1 89 ? 3.341 -11.125 -1.187 1.00 93.12 89 SER A C 1
ATOM 720 O O . SER A 1 89 ? 2.294 -10.503 -1.032 1.00 93.12 89 SER A O 1
ATOM 722 N N . GLN A 1 90 ? 3.420 -12.213 -1.958 1.00 95.12 90 GLN A N 1
ATOM 723 C CA . GLN A 1 90 ? 2.312 -12.735 -2.772 1.00 95.12 90 GLN A CA 1
ATOM 724 C C . GLN A 1 90 ? 1.227 -13.414 -1.908 1.00 95.12 90 GLN A C 1
ATOM 726 O O . GLN A 1 90 ? 1.090 -14.637 -1.867 1.00 95.12 90 GLN A O 1
ATOM 731 N N . LYS A 1 91 ? 0.479 -12.611 -1.148 1.00 95.94 91 LYS A N 1
ATOM 732 C CA . LYS A 1 91 ? -0.585 -13.027 -0.224 1.00 95.94 91 LYS A CA 1
ATOM 733 C C . LYS A 1 91 ? -1.602 -11.899 -0.032 1.00 95.94 91 LYS A C 1
ATOM 735 O O . LYS A 1 91 ? -1.382 -10.777 -0.469 1.00 95.94 91 LYS A O 1
ATOM 740 N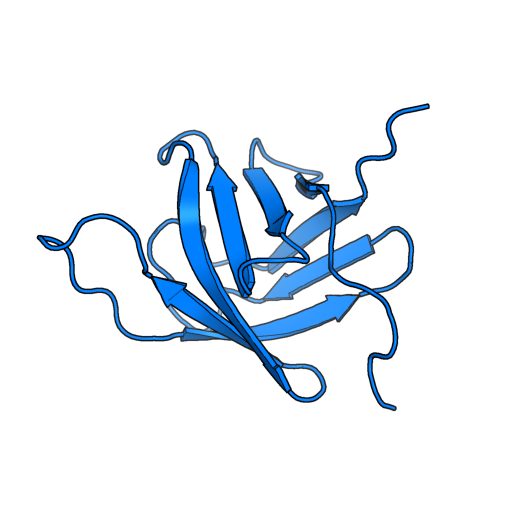 N . VAL A 1 92 ? -2.698 -12.172 0.674 1.00 97.25 92 VAL A N 1
ATOM 741 C CA . VAL A 1 92 ? -3.539 -11.083 1.197 1.00 97.25 92 VAL A CA 1
ATOM 742 C C . VAL A 1 92 ? -2.828 -10.471 2.394 1.00 97.25 92 VAL A C 1
ATOM 744 O O . VAL A 1 92 ? -2.433 -11.203 3.306 1.00 97.25 92 VAL A O 1
ATOM 747 N N . ILE A 1 93 ? -2.679 -9.150 2.397 1.00 97.38 93 ILE A N 1
ATOM 748 C CA . ILE A 1 93 ? -2.113 -8.414 3.527 1.00 97.38 93 ILE A CA 1
ATOM 749 C C . ILE A 1 93 ? -3.213 -7.557 4.145 1.00 97.38 93 ILE A C 1
ATOM 751 O O . ILE A 1 93 ? -3.901 -6.805 3.456 1.00 97.38 93 ILE A O 1
ATOM 755 N N . ASN A 1 94 ? -3.384 -7.704 5.459 1.00 97.94 94 ASN A N 1
ATOM 756 C CA . ASN A 1 94 ? -4.362 -6.966 6.245 1.00 97.94 94 ASN A CA 1
ATOM 757 C C . ASN A 1 94 ? -3.648 -5.924 7.096 1.00 97.94 94 ASN A C 1
ATOM 759 O O . ASN A 1 94 ? -2.759 -6.257 7.882 1.00 97.94 94 ASN A O 1
ATOM 763 N N . TYR A 1 95 ? -4.090 -4.684 6.973 1.00 97.50 95 TYR A N 1
ATOM 764 C CA . TYR A 1 95 ? -3.530 -3.520 7.624 1.00 97.50 95 TYR A CA 1
ATOM 765 C C . TYR A 1 95 ? -4.541 -2.865 8.561 1.00 97.50 95 TYR A C 1
ATOM 767 O O . TYR A 1 95 ? -5.748 -2.854 8.302 1.00 97.50 95 TYR A O 1
ATOM 775 N N . LEU A 1 96 ? -4.014 -2.275 9.629 1.00 96.94 96 LEU A N 1
ATOM 776 C CA . LEU A 1 96 ? -4.728 -1.379 10.525 1.00 96.94 96 LEU A CA 1
ATOM 777 C C . LEU A 1 96 ? -4.275 0.051 10.288 1.00 96.94 96 LEU A C 1
ATOM 779 O O . LEU A 1 96 ? -3.084 0.313 10.099 1.00 96.94 96 LEU A O 1
ATOM 783 N N . ARG A 1 97 ? -5.224 0.981 10.324 1.00 95.56 97 ARG A N 1
ATOM 784 C CA . ARG A 1 97 ? -4.912 2.404 10.282 1.00 95.56 97 ARG A CA 1
ATOM 785 C C . ARG A 1 97 ? -4.124 2.780 11.532 1.00 95.56 97 ARG A C 1
ATOM 787 O O . ARG A 1 97 ? -4.540 2.501 12.654 1.00 95.56 97 ARG A O 1
ATOM 794 N N . PHE A 1 98 ? -2.989 3.428 11.325 1.00 93.12 98 PHE A N 1
ATOM 795 C CA . PHE A 1 98 ? -2.193 3.980 12.403 1.00 93.12 98 PHE A CA 1
ATOM 796 C C . PHE A 1 98 ? -2.750 5.351 12.785 1.00 93.12 98 PHE A C 1
ATOM 798 O O . PHE A 1 98 ? -2.607 6.322 12.041 1.00 93.12 98 PHE A O 1
ATOM 805 N N . ASN A 1 99 ? -3.392 5.410 13.947 1.00 82.88 99 ASN A N 1
ATOM 806 C CA . ASN A 1 99 ? -3.833 6.654 14.559 1.00 82.88 99 ASN A CA 1
ATOM 807 C C . ASN A 1 99 ? -2.778 7.062 15.592 1.00 82.88 99 ASN A C 1
ATOM 809 O O . ASN A 1 99 ? -2.576 6.354 16.577 1.00 82.88 99 ASN A O 1
ATOM 813 N N . ASN A 1 100 ? -2.102 8.189 15.366 1.00 59.31 100 ASN A N 1
ATOM 814 C CA . ASN A 1 100 ? -1.384 8.860 16.445 1.00 59.31 100 ASN A CA 1
ATOM 815 C C . ASN A 1 100 ? -2.445 9.476 17.361 1.00 59.31 100 ASN A C 1
ATOM 817 O O . ASN A 1 100 ? -3.122 10.414 16.943 1.00 59.31 100 ASN A O 1
ATOM 821 N N . ASN A 1 101 ? -2.621 8.908 18.553 1.00 47.22 101 ASN A N 1
ATOM 822 C CA . ASN A 1 101 ? -3.298 9.602 19.647 1.00 47.22 101 ASN A CA 1
ATOM 823 C C . ASN A 1 101 ? -2.405 10.721 20.182 1.00 47.22 101 ASN A C 1
ATOM 825 O O . ASN A 1 101 ? -1.178 10.483 20.274 1.00 47.22 101 ASN A O 1
#

pLDDT: mean 89.22, std 12.54, range [35.47, 97.94]

Foldseek 3Di:
DAPPADPAAKKAFDPFAWIWHQDPPPQWIFIDHPVDDRWIWRWDDDGQKIKTAGPGDPVDHDHIDIWGWDDDHFKIWTQQQPPDDPPDDNGITIITGDDDD

Radius of gyration: 12.73 Å; chains: 1; bounding box: 38×29×34 Å

Sequence (101 aa):
MPNNINIVGRWIARDMADTLTFDSNTGVVYHSNASVHNEQYQYQLKGDSITLIYAGSEDYYSPPTTHLYYMNKEYLSIDFKNTKCDGFSQKVINYLRFNNN

Organism: NCBI:txid681398

Secondary structure (DSSP, 8-state):
----S---EEEEESSSSEEEEE-TTTSEEEEEESS-SSEEEEEEEETTEEEEEE-S-TT-----EEEEEEE-SSEEEEE-SSS--TTS-SSEEEEEE----